Protein AF-A0AAW4XUA0-F1 (afdb_monomer_lite)

Sequence (145 aa):
MNRSNTAQTVVNAEIFARRVTARLSEAEADLDYDISERLRAARERALSRRKVVAVPAIARQPQQEAAAPSGKRNWWRAVVSAVPLSAMVAGLAFFNGVQADEGASEMAEYDATLLADELPPSAYTDPGFTQFLKIAAQKQPTDKR

Radius of gyration: 33.13 Å; chains: 1; bounding box: 58×64×96 Å

Foldseek 3Di:
DPPVVVVVVVVVVVVVVVVVVVVVVVVLVVDDPVVVVVVVVVVVVVVVVCPPPPPPPPPPDPPPPPDDDDDPVVVVVVVVVCVVVVVVVVVVVVVVVPPPDDDDPPPPVVVCCVVVVDDDVVVCVPPVVVVVVVVVVVVDDPPDD

pLDDT: mean 73.46, std 16.08, range [43.69, 96.44]

InterPro domains:
  IPR022064 Protein of unknown function DUF3619 [PF12279] (14-134)

Structure (mmCIF, N/CA/C/O backbone):
data_AF-A0AAW4XUA0-F1
#
_entry.id   AF-A0AAW4XUA0-F1
#
loop_
_atom_site.group_PDB
_atom_site.id
_atom_site.type_symbol
_atom_site.label_atom_id
_atom_site.label_alt_id
_atom_site.label_comp_id
_atom_site.label_asym_id
_atom_site.label_entity_id
_atom_site.label_seq_id
_atom_site.pdbx_PDB_ins_code
_atom_site.Cartn_x
_atom_site.Cartn_y
_atom_site.Cartn_z
_atom_site.occupancy
_atom_site.B_iso_or_equiv
_atom_site.auth_seq_id
_atom_site.auth_comp_id
_atom_site.auth_asym_id
_atom_site.auth_atom_id
_atom_site.pdbx_PDB_model_num
ATOM 1 N N . MET A 1 1 ? 32.470 1.902 -0.695 1.00 52.78 1 MET A N 1
ATOM 2 C CA . MET A 1 1 ? 31.956 1.775 0.689 1.00 52.78 1 MET A CA 1
ATOM 3 C C . MET A 1 1 ? 30.451 1.419 0.830 1.00 52.78 1 MET A C 1
ATOM 5 O O . MET A 1 1 ? 29.989 1.387 1.956 1.00 52.78 1 MET A O 1
ATOM 9 N N . ASN A 1 2 ? 29.671 1.060 -0.210 1.00 62.94 2 ASN A N 1
ATOM 10 C CA . ASN A 1 2 ? 28.194 0.919 -0.076 1.00 62.94 2 ASN A CA 1
ATOM 11 C C . ASN A 1 2 ? 27.623 -0.462 0.326 1.00 62.94 2 ASN A C 1
ATOM 13 O O . ASN A 1 2 ? 26.441 -0.552 0.638 1.00 62.94 2 ASN A O 1
ATOM 17 N N . ARG A 1 3 ? 28.407 -1.551 0.326 1.00 61.94 3 ARG A N 1
ATOM 18 C CA . ARG A 1 3 ? 27.858 -2.913 0.532 1.00 61.94 3 ARG A CA 1
ATOM 19 C C . ARG A 1 3 ? 27.434 -3.211 1.973 1.00 61.94 3 ARG A C 1
ATOM 21 O O . ARG A 1 3 ? 26.478 -3.950 2.176 1.00 61.94 3 ARG A O 1
ATOM 28 N N . SER A 1 4 ? 28.124 -2.640 2.957 1.00 70.50 4 SER A N 1
ATOM 29 C CA . SER A 1 4 ? 27.816 -2.832 4.379 1.00 70.50 4 SER A CA 1
ATOM 30 C C . SER A 1 4 ? 26.463 -2.228 4.756 1.00 70.50 4 SER A C 1
ATOM 32 O O . SER A 1 4 ? 25.710 -2.851 5.495 1.00 70.50 4 SER A O 1
ATOM 34 N N . ASN A 1 5 ? 26.111 -1.071 4.186 1.00 77.25 5 ASN A N 1
ATOM 35 C CA . ASN A 1 5 ? 24.836 -0.414 4.470 1.00 77.25 5 ASN A CA 1
ATOM 36 C C . ASN A 1 5 ? 23.648 -1.202 3.882 1.00 77.25 5 ASN A C 1
ATOM 38 O O . ASN A 1 5 ? 22.672 -1.455 4.576 1.00 77.25 5 ASN A O 1
ATOM 42 N N . THR A 1 6 ? 23.761 -1.694 2.641 1.00 78.44 6 THR A N 1
ATOM 43 C CA . THR A 1 6 ? 22.715 -2.532 2.021 1.00 78.44 6 THR A CA 1
ATOM 44 C C . THR A 1 6 ? 22.543 -3.881 2.723 1.00 78.44 6 T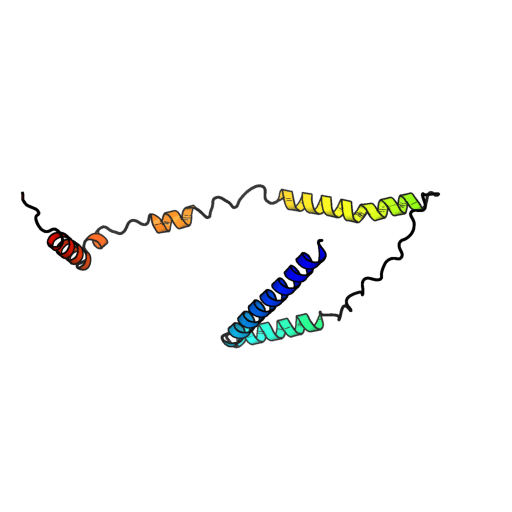HR A C 1
ATOM 46 O O . THR A 1 6 ? 21.424 -4.353 2.886 1.00 78.44 6 THR A O 1
ATOM 49 N N . ALA A 1 7 ? 23.632 -4.518 3.162 1.00 81.12 7 ALA A N 1
ATOM 50 C CA . ALA A 1 7 ? 23.528 -5.759 3.928 1.00 81.12 7 ALA A CA 1
ATOM 51 C C . ALA A 1 7 ? 22.810 -5.524 5.267 1.00 81.12 7 ALA A C 1
ATOM 53 O O . ALA A 1 7 ? 21.939 -6.305 5.650 1.00 81.12 7 ALA A O 1
ATOM 54 N N . GLN A 1 8 ? 23.119 -4.411 5.941 1.00 81.25 8 GLN A N 1
ATOM 55 C CA . GLN A 1 8 ? 22.486 -4.053 7.204 1.00 81.25 8 GLN A CA 1
ATOM 56 C C . GLN A 1 8 ? 20.992 -3.741 7.043 1.00 81.25 8 GLN A C 1
ATOM 58 O O . GLN A 1 8 ? 20.193 -4.173 7.873 1.00 81.25 8 GLN A O 1
ATOM 63 N N . THR A 1 9 ? 20.585 -3.044 5.976 1.00 87.94 9 THR A N 1
ATOM 64 C CA . THR A 1 9 ? 19.161 -2.765 5.729 1.00 87.94 9 THR A CA 1
ATOM 65 C C . THR A 1 9 ? 18.367 -4.036 5.444 1.00 87.94 9 THR A C 1
ATOM 67 O O . THR A 1 9 ? 17.262 -4.171 5.962 1.00 87.94 9 THR A O 1
ATOM 70 N N . VAL A 1 10 ? 18.931 -4.993 4.700 1.00 91.44 10 VAL A N 1
ATOM 71 C CA . VAL A 1 10 ? 18.284 -6.290 4.430 1.00 91.44 10 VAL A CA 1
ATOM 72 C C . VAL A 1 10 ? 18.115 -7.100 5.715 1.00 91.44 10 VAL A C 1
ATOM 74 O O . VAL A 1 10 ? 17.033 -7.625 5.964 1.00 91.44 10 VAL A O 1
ATOM 77 N N . VAL A 1 11 ? 19.141 -7.159 6.570 1.00 92.56 11 VAL A N 1
ATOM 78 C CA . VAL A 1 11 ? 19.053 -7.862 7.862 1.00 92.56 11 VAL A CA 1
ATOM 79 C C . VAL A 1 11 ? 18.023 -7.201 8.782 1.00 92.56 11 VAL A C 1
ATOM 81 O O . VAL A 1 11 ? 17.196 -7.890 9.375 1.00 92.56 11 VAL A O 1
ATOM 84 N N . ASN A 1 12 ? 18.019 -5.869 8.872 1.00 91.56 12 ASN A N 1
ATOM 85 C CA . ASN A 1 12 ? 17.045 -5.143 9.687 1.00 91.56 12 ASN A CA 1
ATOM 86 C C . ASN A 1 12 ? 15.606 -5.345 9.172 1.00 91.56 12 ASN A C 1
ATOM 88 O O . ASN A 1 12 ? 14.692 -5.545 9.973 1.00 91.56 12 ASN A O 1
ATOM 92 N N . ALA A 1 13 ? 15.407 -5.340 7.849 1.00 90.75 13 ALA A N 1
ATOM 93 C CA . ALA A 1 13 ? 14.112 -5.595 7.223 1.00 90.75 13 ALA A CA 1
ATOM 94 C C . ALA A 1 13 ? 13.620 -7.029 7.477 1.00 90.75 13 ALA A C 1
ATOM 96 O O . ALA A 1 13 ? 12.452 -7.221 7.804 1.00 90.75 13 ALA A O 1
ATOM 97 N N . GLU A 1 14 ? 14.507 -8.022 7.404 1.00 94.50 14 GLU A N 1
ATOM 98 C CA . GLU A 1 14 ? 14.197 -9.424 7.709 1.00 94.50 14 GLU A CA 1
ATOM 99 C C . GLU A 1 14 ? 13.764 -9.598 9.176 1.00 94.50 14 GLU A C 1
ATOM 101 O O . GLU A 1 14 ? 12.769 -10.265 9.467 1.00 94.50 14 GLU A O 1
ATOM 106 N N . ILE A 1 15 ? 14.465 -8.954 10.118 1.00 95.00 15 ILE A N 1
ATOM 107 C CA . ILE A 1 15 ? 14.100 -8.977 11.544 1.00 95.00 15 ILE A CA 1
ATOM 108 C C . ILE A 1 15 ? 12.725 -8.336 11.760 1.00 95.00 15 ILE A C 1
ATOM 110 O O . ILE A 1 15 ? 11.896 -8.880 12.495 1.00 95.00 15 ILE A O 1
ATOM 114 N N . PHE A 1 16 ? 12.466 -7.194 11.121 1.00 95.94 16 PHE A N 1
ATOM 115 C CA . PHE A 1 16 ? 11.172 -6.522 11.193 1.00 95.94 16 PHE A CA 1
ATOM 116 C C . PHE A 1 16 ? 10.049 -7.395 10.619 1.00 95.94 16 PHE A C 1
ATOM 118 O O . PHE A 1 16 ? 9.051 -7.628 11.300 1.00 95.94 16 PHE A O 1
ATOM 125 N N . ALA A 1 17 ? 10.242 -7.956 9.423 1.00 93.88 17 ALA A N 1
ATOM 126 C CA . ALA A 1 17 ? 9.274 -8.832 8.772 1.00 93.88 17 ALA A CA 1
ATOM 127 C C . ALA A 1 17 ? 8.927 -10.053 9.638 1.00 93.88 17 ALA A C 1
ATOM 129 O O . ALA A 1 17 ? 7.752 -10.399 9.782 1.00 93.88 17 ALA A O 1
ATOM 130 N N . ARG A 1 18 ? 9.923 -10.671 10.288 1.00 96.19 18 ARG A N 1
ATOM 131 C CA . ARG A 1 18 ? 9.696 -11.784 11.225 1.00 96.19 18 ARG A CA 1
ATOM 132 C C . ARG A 1 18 ? 8.884 -11.371 12.446 1.00 96.19 18 ARG A C 1
ATOM 134 O O . ARG A 1 18 ? 7.993 -12.114 12.842 1.00 96.19 18 ARG A O 1
ATOM 141 N N . ARG A 1 19 ? 9.152 -10.196 13.026 1.00 96.31 19 ARG A N 1
ATOM 142 C CA . ARG A 1 19 ? 8.377 -9.678 14.170 1.00 96.31 19 ARG A CA 1
ATOM 143 C C . ARG A 1 19 ? 6.924 -9.411 13.795 1.00 96.31 19 ARG A C 1
ATOM 145 O O . ARG A 1 19 ? 6.035 -9.810 14.538 1.00 96.31 19 ARG A O 1
ATOM 152 N N . VAL A 1 20 ? 6.690 -8.781 12.643 1.00 96.44 20 VAL A N 1
ATOM 153 C CA . VAL A 1 20 ? 5.336 -8.530 12.127 1.00 96.44 20 VAL A CA 1
ATOM 154 C C . VAL A 1 20 ? 4.607 -9.849 11.895 1.00 96.44 20 VAL A C 1
ATOM 156 O O . VAL A 1 20 ? 3.494 -10.022 12.378 1.00 96.44 20 VAL A O 1
ATOM 159 N N . THR A 1 21 ? 5.260 -10.810 11.237 1.00 94.12 21 THR A N 1
ATOM 160 C CA . THR A 1 21 ? 4.679 -12.137 10.985 1.00 94.12 21 THR A CA 1
ATOM 161 C C . THR A 1 21 ? 4.321 -12.841 12.291 1.00 94.12 21 THR A C 1
ATOM 163 O O . THR A 1 21 ? 3.213 -13.340 12.416 1.00 94.12 21 THR A O 1
ATOM 166 N N . ALA A 1 22 ? 5.214 -12.835 13.286 1.00 94.12 22 ALA A N 1
ATOM 167 C CA . ALA A 1 22 ? 4.951 -13.459 14.580 1.00 94.12 22 ALA A CA 1
ATOM 168 C C . ALA A 1 22 ? 3.733 -12.843 15.287 1.00 94.12 22 ALA A C 1
ATOM 170 O O . ALA A 1 22 ? 2.905 -13.580 15.811 1.00 94.12 22 ALA A O 1
ATOM 171 N N . ARG A 1 23 ? 3.590 -11.510 15.253 1.00 94.12 23 ARG A N 1
ATOM 172 C CA . ARG A 1 23 ? 2.432 -10.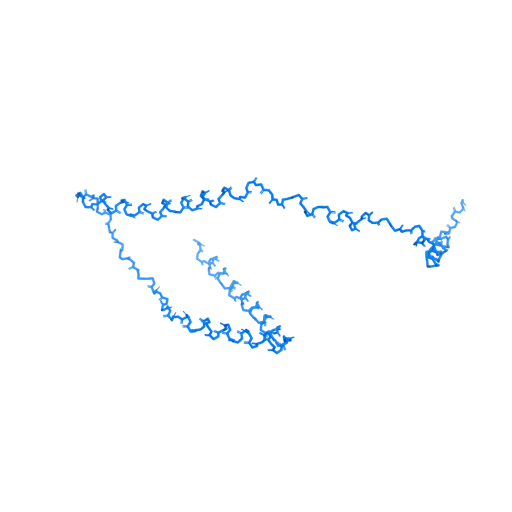816 15.836 1.00 94.12 23 ARG A CA 1
ATOM 173 C C . ARG A 1 23 ? 1.129 -11.104 15.099 1.00 94.12 23 ARG A C 1
ATOM 175 O O . ARG A 1 23 ? 0.112 -11.305 15.749 1.00 94.12 23 ARG A O 1
ATOM 182 N N . LEU A 1 24 ? 1.156 -11.155 13.768 1.00 92.31 24 LEU A N 1
ATOM 183 C CA . LEU A 1 24 ? -0.021 -11.541 12.985 1.00 92.31 24 LEU A CA 1
ATOM 184 C C . LEU A 1 24 ? -0.434 -12.990 13.271 1.00 92.31 24 LEU A C 1
ATOM 186 O O . LEU A 1 24 ? -1.619 -13.250 13.432 1.00 92.31 24 LEU A O 1
ATOM 190 N N . SER A 1 25 ? 0.527 -13.913 13.377 1.00 89.69 25 SER A N 1
ATOM 191 C CA . SER A 1 25 ? 0.250 -15.314 13.717 1.00 89.69 25 SER A CA 1
ATOM 192 C C . SER A 1 25 ? -0.304 -15.480 15.133 1.00 89.69 25 SER A C 1
ATOM 194 O O . SER A 1 25 ? -1.137 -16.347 15.363 1.00 89.69 25 SER A O 1
ATOM 196 N N . GLU A 1 26 ? 0.160 -14.669 16.086 1.00 90.75 26 GLU A N 1
ATOM 197 C CA . GLU A 1 26 ? -0.375 -14.646 17.452 1.00 90.75 26 GLU A CA 1
ATOM 198 C C . GLU A 1 26 ? -1.830 -14.147 17.460 1.00 90.75 26 GLU A C 1
ATOM 200 O O . GLU A 1 26 ? -2.684 -14.769 18.081 1.00 90.75 26 GLU A O 1
ATOM 205 N N . ALA A 1 27 ? -2.131 -13.088 16.701 1.00 88.06 27 ALA A N 1
ATOM 206 C CA . ALA A 1 27 ? -3.486 -12.551 16.567 1.00 88.06 27 ALA A CA 1
ATOM 207 C C . ALA A 1 27 ? -4.444 -13.474 15.784 1.00 88.06 27 ALA A C 1
ATOM 209 O O . ALA A 1 27 ? -5.649 -13.428 16.009 1.00 88.06 27 ALA A O 1
ATOM 210 N N . GLU A 1 28 ? -3.935 -14.335 14.892 1.00 88.88 28 GLU A N 1
ATOM 211 C CA . GLU A 1 28 ? -4.736 -15.354 14.185 1.00 88.88 28 GLU A CA 1
ATOM 212 C C . GLU A 1 28 ? -5.409 -16.332 15.169 1.00 88.88 28 GLU A C 1
ATOM 214 O O . GLU A 1 28 ? -6.479 -16.853 14.867 1.00 88.88 28 GLU A O 1
ATOM 219 N N . ALA A 1 29 ? -4.822 -16.557 16.352 1.00 83.75 29 ALA A N 1
ATOM 220 C CA . ALA A 1 29 ? -5.352 -17.483 17.354 1.00 83.75 29 ALA A CA 1
ATOM 221 C C . ALA A 1 29 ? -6.598 -16.968 18.103 1.00 83.75 29 ALA A C 1
ATOM 223 O O . ALA A 1 29 ? -7.300 -17.775 18.706 1.00 83.75 29 ALA A O 1
ATOM 224 N N . ASP A 1 30 ? -6.867 -15.660 18.067 1.00 90.81 30 ASP A N 1
ATOM 225 C CA . ASP A 1 30 ? -8.010 -15.012 18.739 1.00 90.81 30 ASP A CA 1
ATOM 226 C C . ASP A 1 30 ? -9.190 -14.753 17.779 1.00 90.81 30 ASP A C 1
ATOM 228 O O . ASP A 1 30 ? -10.179 -14.107 18.116 1.00 90.81 30 ASP A O 1
ATOM 232 N N . LEU A 1 31 ? -9.078 -15.227 16.536 1.00 90.31 31 LEU A N 1
ATOM 233 C CA . LEU A 1 31 ? -10.064 -14.986 15.492 1.00 90.31 31 LEU A CA 1
ATOM 234 C C . LEU A 1 31 ? -11.229 -15.978 15.582 1.00 90.31 31 LEU A C 1
ATOM 236 O O . LEU A 1 31 ? -11.035 -17.158 15.878 1.00 90.31 31 LEU A O 1
ATOM 240 N N . ASP A 1 32 ? -12.434 -15.511 15.252 1.00 93.44 32 ASP A N 1
ATOM 241 C CA . ASP A 1 32 ? -13.613 -16.375 15.176 1.00 93.44 32 ASP A CA 1
ATOM 242 C C . ASP A 1 32 ? -13.436 -17.464 14.098 1.00 93.44 32 ASP A C 1
ATOM 244 O O . ASP A 1 32 ? -12.692 -17.322 13.113 1.00 93.44 32 ASP A O 1
ATOM 248 N N . TYR A 1 33 ? -14.124 -18.583 14.301 1.00 91.69 33 TYR A N 1
ATOM 249 C CA . TYR A 1 33 ? -13.982 -19.797 13.511 1.00 91.69 33 TYR A CA 1
ATOM 250 C C . TYR A 1 33 ? -14.244 -19.549 12.018 1.00 91.69 33 TYR A C 1
ATOM 252 O O . TYR A 1 33 ? -13.497 -20.042 11.168 1.00 91.69 33 TYR A O 1
ATOM 260 N N . ASP A 1 34 ? -15.248 -18.737 11.681 1.00 93.50 34 ASP A N 1
ATOM 261 C CA . ASP A 1 34 ? -15.617 -18.437 10.296 1.00 93.50 34 ASP A CA 1
ATOM 262 C C . ASP A 1 34 ? -14.511 -17.676 9.537 1.00 93.50 34 ASP A C 1
ATOM 264 O O . ASP A 1 34 ? -14.223 -17.978 8.372 1.00 93.50 34 ASP A O 1
ATOM 268 N N . ILE A 1 35 ? -13.834 -16.728 10.191 1.00 92.31 35 ILE A N 1
ATOM 269 C CA . ILE A 1 35 ? -12.724 -15.978 9.603 1.00 92.31 35 ILE A CA 1
ATOM 270 C C . ILE A 1 35 ? -11.501 -16.880 9.446 1.00 92.31 35 ILE A C 1
ATOM 272 O O . ILE A 1 35 ? -10.837 -16.815 8.407 1.00 92.31 35 ILE A O 1
ATOM 276 N N . SER A 1 36 ? -11.233 -17.761 10.416 1.00 91.62 36 SER A N 1
ATOM 277 C CA . SER A 1 36 ? -10.126 -18.723 10.333 1.00 91.62 36 SER A CA 1
ATOM 278 C C . SER A 1 36 ? -10.264 -19.651 9.113 1.00 91.62 36 SER A C 1
ATOM 280 O O . SER A 1 36 ? -9.304 -19.847 8.361 1.00 91.62 36 SER A O 1
ATOM 282 N N . GLU A 1 37 ? -11.481 -20.124 8.821 1.00 93.75 37 GLU A N 1
ATOM 283 C CA . GLU A 1 37 ? -11.769 -20.968 7.656 1.00 93.75 37 GLU A CA 1
ATOM 284 C C . GLU A 1 37 ? -11.634 -20.197 6.337 1.00 93.75 37 GLU A C 1
ATOM 286 O O . GLU A 1 37 ? -11.043 -20.678 5.362 1.00 93.75 37 GLU A O 1
ATOM 291 N N . ARG A 1 38 ? -12.102 -18.943 6.295 1.00 91.94 38 ARG A N 1
ATOM 292 C CA . ARG A 1 38 ? -11.911 -18.077 5.119 1.00 91.94 38 ARG A CA 1
ATOM 293 C C . ARG A 1 38 ? -10.430 -17.807 4.861 1.00 91.94 38 ARG A C 1
ATOM 295 O O . ARG A 1 38 ? -10.004 -17.840 3.701 1.00 91.94 38 ARG A O 1
ATOM 302 N N . LEU A 1 39 ? -9.646 -17.581 5.915 1.00 92.38 39 LEU A N 1
ATOM 303 C CA . LEU A 1 39 ? -8.203 -17.376 5.832 1.00 92.38 39 LEU A CA 1
ATOM 304 C C . LEU A 1 39 ? -7.493 -18.642 5.341 1.00 92.38 39 LEU A C 1
ATOM 306 O O . LEU A 1 39 ? -6.660 -18.567 4.433 1.00 92.38 39 LEU A O 1
ATOM 310 N N . ARG A 1 40 ? -7.870 -19.815 5.864 1.00 89.06 40 ARG A N 1
ATOM 311 C CA . ARG A 1 40 ? -7.367 -21.115 5.409 1.00 89.06 40 ARG A CA 1
ATOM 312 C C . ARG A 1 40 ? -7.623 -21.318 3.918 1.00 89.06 40 ARG A C 1
ATOM 314 O O . ARG A 1 40 ? -6.684 -21.571 3.161 1.00 89.06 40 ARG A O 1
ATOM 321 N N . ALA A 1 41 ? -8.861 -21.117 3.474 1.00 94.06 41 ALA A N 1
ATOM 322 C CA . ALA A 1 41 ? -9.224 -21.252 2.069 1.00 94.06 41 ALA A CA 1
ATOM 323 C C . ALA A 1 41 ? -8.493 -20.224 1.181 1.00 94.06 41 ALA A C 1
ATOM 325 O O . ALA A 1 41 ? -8.146 -20.513 0.034 1.00 94.06 41 ALA A O 1
ATOM 326 N N . ALA A 1 42 ? -8.242 -19.007 1.672 1.00 91.00 42 ALA A N 1
ATOM 327 C CA . ALA A 1 42 ? -7.428 -18.018 0.966 1.00 91.00 42 ALA A CA 1
ATOM 328 C C . ALA A 1 42 ? -5.953 -18.453 0.856 1.00 91.00 42 ALA A C 1
ATOM 330 O O . ALA A 1 42 ? -5.370 -18.336 -0.225 1.00 91.00 42 ALA A O 1
ATOM 331 N N . ARG A 1 43 ? -5.365 -19.012 1.925 1.00 88.31 43 ARG A N 1
ATOM 332 C CA . ARG A 1 43 ? -3.992 -19.549 1.944 1.00 88.31 43 ARG A CA 1
ATOM 333 C C . ARG A 1 43 ? -3.840 -20.707 0.959 1.00 88.31 43 ARG A C 1
ATOM 335 O O . ARG A 1 43 ? -2.898 -20.699 0.171 1.00 88.31 43 ARG A O 1
ATOM 342 N N . GLU A 1 44 ? -4.780 -21.648 0.934 1.00 93.88 44 GLU A N 1
ATOM 343 C CA . GLU A 1 44 ? -4.783 -22.758 -0.029 1.00 93.88 44 GLU A CA 1
ATOM 344 C C . GLU A 1 44 ? -4.848 -22.251 -1.481 1.00 93.88 44 GLU A C 1
ATOM 346 O O . GLU A 1 44 ? -4.044 -22.670 -2.316 1.00 93.88 44 GLU A O 1
ATOM 351 N N . ARG A 1 45 ? -5.711 -21.264 -1.774 1.00 89.56 45 ARG A N 1
ATOM 352 C CA . ARG A 1 45 ? -5.784 -20.616 -3.100 1.00 89.56 45 ARG A CA 1
ATOM 353 C C . ARG A 1 45 ? -4.506 -19.858 -3.471 1.00 89.56 45 ARG A C 1
ATOM 355 O O . ARG A 1 45 ? -4.112 -19.838 -4.637 1.00 89.56 45 ARG A O 1
ATOM 362 N N . ALA A 1 46 ? -3.862 -19.200 -2.511 1.00 84.81 46 ALA A N 1
ATOM 363 C CA . ALA A 1 46 ? -2.602 -18.502 -2.744 1.00 84.81 46 ALA A CA 1
ATOM 364 C C . ALA A 1 46 ? -1.464 -19.496 -3.017 1.00 84.81 46 ALA A C 1
ATOM 366 O O . ALA A 1 46 ? -0.690 -19.297 -3.952 1.00 84.81 46 ALA A O 1
ATOM 367 N N . LEU A 1 47 ? -1.395 -20.595 -2.260 1.00 88.69 47 LEU A N 1
ATOM 368 C CA . LEU A 1 47 ? -0.409 -21.658 -2.451 1.00 88.69 47 LEU A CA 1
ATOM 369 C C . LEU A 1 47 ? -0.605 -22.392 -3.779 1.00 88.69 47 LEU A C 1
ATOM 371 O O . LEU A 1 47 ? 0.379 -22.656 -4.463 1.00 88.69 47 LEU A O 1
ATOM 375 N N . SER A 1 48 ? -1.846 -22.650 -4.195 1.00 86.31 48 SER A N 1
ATOM 376 C CA . SER A 1 48 ? -2.122 -23.265 -5.498 1.00 86.31 48 SER A CA 1
ATOM 377 C C . SER A 1 48 ? -1.737 -22.349 -6.667 1.00 86.31 48 SER A C 1
ATOM 379 O O . SER A 1 48 ? -1.327 -22.824 -7.724 1.00 86.31 48 SER A O 1
ATOM 381 N N . ARG A 1 49 ? -1.848 -21.024 -6.488 1.00 80.19 49 ARG A N 1
ATOM 382 C CA . ARG A 1 49 ? -1.402 -20.012 -7.464 1.00 80.19 49 ARG A CA 1
ATOM 383 C C . ARG A 1 49 ? 0.093 -19.732 -7.399 1.00 80.19 49 ARG A C 1
ATOM 385 O O . ARG A 1 49 ? 0.658 -19.240 -8.377 1.00 80.19 49 ARG A O 1
ATOM 392 N N . ARG A 1 50 ? 0.745 -20.054 -6.280 1.00 67.88 50 ARG A N 1
ATOM 393 C CA . ARG A 1 50 ? 2.195 -19.983 -6.113 1.00 67.88 50 ARG A CA 1
ATOM 394 C C . ARG A 1 50 ? 2.840 -21.099 -6.930 1.00 67.88 50 ARG A C 1
ATOM 396 O O . ARG A 1 50 ? 3.330 -22.096 -6.410 1.00 67.88 50 ARG A O 1
ATOM 403 N N . LYS A 1 51 ? 2.894 -20.887 -8.244 1.00 58.56 51 LYS A N 1
ATOM 404 C CA . LYS A 1 51 ? 3.875 -21.529 -9.113 1.00 58.56 51 LYS A CA 1
ATOM 405 C C . LYS A 1 51 ? 5.226 -21.237 -8.468 1.00 58.56 51 LYS A C 1
ATOM 407 O O . LYS A 1 51 ? 5.518 -20.072 -8.201 1.00 58.56 51 LYS A O 1
ATOM 412 N N . VAL A 1 52 ? 5.995 -22.269 -8.127 1.00 57.91 52 VAL A N 1
ATOM 413 C CA . VAL A 1 52 ? 7.364 -22.112 -7.624 1.00 57.91 52 VAL A CA 1
ATOM 414 C C . VAL A 1 52 ? 8.141 -21.416 -8.734 1.00 57.91 52 VAL A C 1
ATOM 416 O O . VAL A 1 52 ? 8.668 -22.048 -9.644 1.00 57.91 52 VAL A O 1
ATOM 419 N N . VAL A 1 53 ? 8.130 -20.086 -8.719 1.00 52.34 53 VAL A N 1
ATOM 420 C CA . VAL A 1 53 ? 9.048 -19.282 -9.500 1.00 52.34 53 VAL A CA 1
ATOM 421 C C . VAL A 1 53 ? 10.371 -19.549 -8.815 1.00 52.34 53 VAL A C 1
ATOM 423 O O . VAL A 1 53 ? 10.664 -18.977 -7.765 1.00 52.34 53 VAL A O 1
ATOM 426 N N . ALA A 1 54 ? 11.116 -20.516 -9.356 1.00 55.06 54 ALA A N 1
ATOM 427 C CA . ALA A 1 54 ? 12.545 -20.586 -9.143 1.00 55.06 54 ALA A CA 1
ATOM 428 C C . ALA A 1 54 ? 13.032 -19.154 -9.319 1.00 55.06 54 ALA A C 1
ATOM 430 O O . ALA A 1 54 ? 12.824 -18.571 -10.385 1.00 55.06 54 ALA A O 1
ATOM 431 N N . VAL A 1 55 ? 13.550 -18.561 -8.241 1.00 54.12 55 VAL A N 1
ATOM 432 C CA . VAL A 1 55 ? 14.212 -17.262 -8.306 1.00 54.12 55 VAL A CA 1
ATOM 433 C C . VAL A 1 55 ? 15.136 -17.378 -9.508 1.00 54.12 55 VAL A C 1
ATOM 435 O O . VAL A 1 55 ? 15.986 -18.275 -9.480 1.00 54.12 55 VAL A O 1
ATOM 438 N N . PRO A 1 56 ? 14.939 -16.610 -10.596 1.00 46.69 56 PRO A N 1
ATOM 439 C CA . PRO A 1 56 ? 15.899 -16.650 -11.669 1.00 46.69 56 PRO A CA 1
ATOM 440 C C . PRO A 1 56 ? 17.188 -16.209 -10.998 1.00 46.69 56 PRO A C 1
ATOM 442 O O . PRO A 1 56 ? 17.315 -15.059 -10.573 1.00 46.69 56 PRO A O 1
ATOM 445 N N . ALA A 1 57 ? 18.108 -17.159 -10.805 1.00 50.53 57 ALA A N 1
ATOM 446 C CA . ALA A 1 57 ? 19.491 -16.832 -10.557 1.00 50.53 57 ALA A CA 1
ATOM 447 C C . ALA A 1 57 ? 19.784 -15.766 -11.598 1.00 50.53 57 ALA A C 1
ATOM 449 O O . ALA A 1 57 ? 19.521 -16.007 -12.779 1.00 50.53 57 ALA A O 1
ATOM 450 N N . ILE A 1 58 ? 20.161 -14.566 -11.152 1.00 50.31 58 ILE A N 1
ATOM 451 C CA . ILE A 1 58 ? 20.530 -13.482 -12.048 1.00 50.31 58 ILE A CA 1
ATOM 452 C C . ILE A 1 58 ? 21.620 -14.087 -12.920 1.00 50.31 58 ILE A C 1
ATOM 454 O O . ILE A 1 58 ? 22.763 -14.239 -12.486 1.00 50.31 58 ILE A O 1
ATOM 458 N N . ALA A 1 59 ? 21.235 -14.545 -14.110 1.00 49.34 59 ALA A N 1
ATOM 459 C CA . ALA A 1 59 ? 22.158 -15.018 -15.100 1.00 49.34 59 ALA A CA 1
ATOM 460 C C . ALA A 1 59 ? 22.970 -13.769 -15.379 1.00 49.34 59 ALA A C 1
ATOM 462 O O . ALA A 1 59 ? 22.436 -12.789 -15.901 1.00 49.34 59 ALA A O 1
ATOM 463 N N . ARG A 1 60 ? 24.215 -13.762 -14.890 1.00 48.03 60 ARG A N 1
ATOM 464 C CA . ARG A 1 60 ? 25.212 -12.762 -15.246 1.00 48.03 60 ARG A CA 1
ATOM 465 C C . ARG A 1 60 ? 25.115 -12.627 -16.754 1.00 48.03 60 ARG A C 1
ATOM 467 O O . ARG A 1 60 ? 25.509 -13.541 -17.475 1.00 48.03 60 ARG A O 1
ATOM 474 N N . GLN A 1 61 ? 24.524 -11.529 -17.213 1.00 46.56 61 GLN A N 1
ATOM 475 C CA . GLN A 1 61 ? 24.622 -11.162 -18.608 1.00 46.56 61 GLN A CA 1
ATOM 476 C C . GLN A 1 61 ? 26.124 -11.073 -18.878 1.00 46.56 61 GLN A C 1
ATOM 478 O O . GLN A 1 61 ? 26.819 -10.380 -18.124 1.00 46.56 61 GLN A O 1
ATOM 483 N N . PRO A 1 62 ? 26.661 -11.811 -19.864 1.00 45.38 62 PRO A N 1
ATOM 484 C CA . PRO A 1 62 ? 28.009 -11.532 -20.301 1.00 45.38 62 PRO A CA 1
ATOM 485 C C . PRO A 1 62 ? 27.995 -10.069 -20.728 1.00 45.38 62 PRO A C 1
ATOM 487 O O . PRO A 1 62 ? 27.097 -9.635 -21.452 1.00 45.38 62 PRO A O 1
ATOM 490 N N . GLN A 1 63 ? 28.935 -9.311 -20.181 1.00 48.56 63 GLN A N 1
ATOM 491 C CA . GLN A 1 63 ? 29.224 -7.940 -20.552 1.00 48.56 63 GLN A CA 1
ATOM 492 C C . GLN A 1 63 ? 29.434 -7.925 -22.066 1.00 48.56 63 GLN A C 1
ATOM 494 O O . GLN A 1 63 ? 30.500 -8.279 -22.559 1.00 48.56 63 GLN A O 1
ATOM 499 N N . GLN A 1 64 ? 28.364 -7.639 -22.805 1.00 45.94 64 GLN A N 1
ATOM 500 C CA . GLN A 1 64 ? 28.406 -7.603 -24.250 1.00 45.94 64 GLN A CA 1
ATOM 501 C C . GLN A 1 64 ? 29.025 -6.260 -24.588 1.00 45.94 64 GLN A C 1
ATOM 503 O O . GLN A 1 64 ? 28.420 -5.205 -24.400 1.00 45.94 64 GLN A O 1
ATOM 508 N N . GLU A 1 65 ? 30.300 -6.339 -24.948 1.00 43.69 65 GLU A N 1
ATOM 509 C CA . GLU A 1 65 ? 31.118 -5.241 -25.421 1.00 43.69 65 GLU A CA 1
ATOM 510 C C . GLU A 1 65 ? 30.310 -4.362 -26.374 1.00 43.69 65 GLU A C 1
ATOM 512 O O . GLU A 1 65 ? 29.613 -4.843 -27.273 1.00 43.69 65 GLU A O 1
ATOM 517 N N . ALA A 1 66 ? 30.382 -3.056 -26.132 1.00 49.34 66 ALA A N 1
ATOM 518 C CA . ALA A 1 66 ? 29.774 -2.037 -26.959 1.00 49.34 66 ALA A CA 1
ATOM 519 C C . ALA A 1 66 ? 30.407 -2.059 -28.360 1.00 49.34 66 ALA A C 1
ATOM 521 O O . ALA A 1 66 ? 31.339 -1.315 -28.649 1.00 49.34 66 ALA A O 1
ATOM 522 N N . ALA A 1 67 ? 29.894 -2.910 -29.244 1.00 48.34 67 ALA A N 1
ATOM 523 C CA . ALA A 1 67 ? 30.144 -2.813 -30.670 1.00 48.34 67 ALA A CA 1
ATOM 524 C C . ALA A 1 67 ? 29.137 -1.821 -31.271 1.00 48.34 67 ALA A C 1
ATOM 526 O O . ALA A 1 67 ? 27.933 -2.080 -31.342 1.00 48.34 67 ALA A O 1
ATOM 527 N N . ALA A 1 68 ? 29.649 -0.657 -31.669 1.00 55.72 68 ALA A N 1
ATOM 528 C CA . ALA A 1 68 ? 28.918 0.367 -32.406 1.00 55.72 68 ALA A CA 1
ATOM 529 C C . ALA A 1 68 ? 28.367 -0.170 -33.754 1.00 55.72 68 ALA A C 1
ATOM 531 O O . ALA A 1 68 ? 28.854 -1.175 -34.276 1.00 55.72 68 ALA A O 1
ATOM 532 N N . PRO A 1 69 ? 27.316 0.459 -34.314 1.00 57.50 69 PRO A N 1
ATOM 533 C CA . PRO A 1 69 ? 26.276 -0.257 -35.042 1.00 57.50 69 PRO A CA 1
ATOM 534 C C . PRO A 1 69 ? 26.450 -0.227 -36.563 1.00 57.50 69 PRO A C 1
ATOM 536 O O . PRO A 1 69 ? 26.753 0.806 -37.153 1.00 57.50 69 PRO A O 1
ATOM 539 N N . SER A 1 70 ? 26.090 -1.326 -37.226 1.00 57.38 70 SER A N 1
ATOM 540 C CA . SER A 1 70 ? 25.781 -1.318 -38.655 1.00 57.38 70 SER A CA 1
ATOM 541 C C . SER A 1 70 ? 24.496 -2.104 -38.937 1.00 57.38 70 SER A C 1
ATOM 543 O O . SER A 1 70 ? 24.366 -3.297 -38.665 1.00 57.38 70 SER A O 1
ATOM 545 N N . GLY A 1 71 ? 23.497 -1.403 -39.479 1.00 58.94 71 GLY A N 1
ATOM 546 C CA . GLY A 1 71 ? 22.380 -2.027 -40.184 1.00 58.94 71 GLY A CA 1
ATOM 547 C C . GLY A 1 71 ? 20.979 -1.719 -39.655 1.00 58.94 71 GLY A C 1
ATOM 548 O O . GLY A 1 71 ? 20.693 -1.726 -38.458 1.00 58.94 71 GLY A O 1
ATOM 549 N N . LYS A 1 72 ? 20.064 -1.565 -40.618 1.00 62.69 72 LYS A N 1
ATOM 550 C CA . LYS A 1 72 ? 18.611 -1.307 -40.545 1.00 62.69 72 LYS A CA 1
ATOM 551 C C . LYS A 1 72 ? 17.795 -2.275 -39.658 1.00 62.69 72 LYS A C 1
ATOM 553 O O . LYS A 1 72 ? 16.583 -2.160 -39.560 1.00 62.69 72 LYS A O 1
ATOM 558 N N . ARG A 1 73 ? 18.434 -3.238 -39.000 1.00 63.97 73 ARG A N 1
ATOM 559 C CA . ARG A 1 73 ? 17.845 -4.140 -37.998 1.00 63.97 73 ARG A CA 1
ATOM 560 C C . ARG A 1 73 ? 17.953 -3.574 -36.576 1.00 63.97 73 ARG A C 1
ATOM 562 O O . ARG A 1 73 ? 17.193 -3.973 -35.701 1.00 63.97 73 ARG A O 1
ATOM 569 N N . ASN A 1 74 ? 18.874 -2.633 -36.349 1.00 65.94 74 ASN A N 1
ATOM 570 C CA . ASN A 1 74 ? 19.138 -2.077 -35.026 1.00 65.94 74 ASN A CA 1
ATOM 571 C C . ASN A 1 74 ? 18.168 -0.949 -34.631 1.00 65.94 74 ASN A C 1
ATOM 573 O O . ASN A 1 74 ? 17.847 -0.825 -33.456 1.00 65.94 74 ASN A O 1
ATOM 577 N N . TRP A 1 75 ? 17.631 -0.176 -35.588 1.00 77.44 75 TRP A N 1
ATOM 578 C CA . TRP A 1 75 ? 16.628 0.860 -35.277 1.00 77.44 75 TRP A CA 1
ATOM 579 C C . TRP A 1 75 ? 15.303 0.251 -34.798 1.00 77.44 75 TRP A C 1
ATOM 581 O O . TRP A 1 75 ? 14.729 0.742 -33.838 1.00 77.44 75 TRP A O 1
ATOM 591 N N . TRP A 1 76 ? 14.870 -0.878 -35.374 1.00 80.75 76 TRP A N 1
ATOM 592 C CA . TRP A 1 76 ? 13.712 -1.631 -34.875 1.00 80.75 76 TRP A CA 1
ATOM 593 C C . TRP A 1 76 ? 13.922 -2.129 -33.443 1.00 80.75 76 TRP A C 1
ATOM 595 O O . TRP A 1 76 ? 13.012 -2.047 -32.625 1.00 80.75 76 TRP A O 1
ATOM 605 N N . ARG A 1 77 ? 15.134 -2.597 -33.112 1.00 77.81 77 ARG A N 1
ATOM 606 C CA . ARG A 1 77 ? 15.485 -2.985 -31.736 1.00 77.81 77 ARG A CA 1
ATOM 607 C C . ARG A 1 77 ? 15.474 -1.787 -30.787 1.00 77.81 77 ARG A C 1
ATOM 609 O O . ARG A 1 77 ? 14.944 -1.913 -29.689 1.00 77.81 77 ARG A O 1
ATOM 616 N N . ALA A 1 78 ? 15.986 -0.637 -31.226 1.00 74.88 78 ALA A N 1
ATOM 617 C CA . ALA A 1 78 ? 15.949 0.603 -30.455 1.00 74.88 78 ALA A CA 1
ATOM 618 C C . ALA A 1 78 ? 14.503 1.064 -30.183 1.00 74.88 78 ALA A C 1
ATOM 620 O O . ALA A 1 78 ? 14.164 1.377 -29.043 1.00 74.88 78 ALA A O 1
ATOM 621 N N . VAL A 1 79 ? 13.623 1.007 -31.189 1.00 82.06 79 VAL A N 1
ATOM 622 C CA . VAL A 1 79 ? 12.194 1.336 -31.045 1.00 82.06 79 VAL A CA 1
ATOM 623 C C . VAL A 1 79 ? 11.503 0.377 -30.075 1.00 82.06 79 VAL A C 1
ATOM 625 O O . VAL A 1 79 ? 10.827 0.829 -29.157 1.00 82.06 79 VAL A O 1
ATOM 628 N N . VAL A 1 80 ? 11.724 -0.936 -30.206 1.00 85.25 80 VAL A N 1
ATOM 629 C CA . VAL A 1 80 ? 11.144 -1.934 -29.289 1.00 85.25 80 VAL A CA 1
ATOM 630 C C . VAL A 1 80 ? 11.648 -1.739 -27.853 1.00 85.25 80 VAL A C 1
ATOM 632 O O . VAL A 1 80 ? 10.865 -1.860 -26.915 1.00 85.25 80 VAL A O 1
ATOM 635 N N . SER A 1 81 ? 12.919 -1.365 -27.656 1.00 82.62 81 SER A N 1
ATOM 636 C CA . SER A 1 81 ? 13.453 -1.058 -26.318 1.00 82.62 81 SER A CA 1
ATOM 637 C C . SER A 1 81 ? 12.909 0.237 -25.704 1.00 82.62 81 SER A C 1
ATOM 639 O O . SER A 1 81 ? 12.919 0.375 -24.483 1.00 82.62 81 SER A O 1
ATOM 641 N N . ALA A 1 82 ? 12.396 1.166 -26.518 1.00 86.19 82 ALA A N 1
ATOM 642 C CA . ALA A 1 82 ? 11.794 2.413 -26.044 1.00 86.19 82 ALA A CA 1
ATOM 643 C C . ALA A 1 82 ? 10.329 2.245 -25.589 1.00 86.19 82 ALA A C 1
ATOM 645 O O . ALA A 1 82 ? 9.807 3.099 -24.867 1.00 86.19 82 ALA A O 1
ATOM 646 N N . VAL A 1 83 ? 9.673 1.139 -25.963 1.00 91.38 83 VAL A N 1
ATOM 647 C CA . VAL A 1 83 ? 8.286 0.814 -25.583 1.00 91.38 83 VAL A CA 1
ATOM 648 C C . VAL A 1 83 ? 8.064 0.809 -24.062 1.00 91.38 83 VAL A C 1
ATOM 650 O O . VAL A 1 83 ? 7.179 1.536 -23.613 1.00 91.38 83 VAL A O 1
ATOM 653 N N . PRO A 1 84 ? 8.834 0.069 -23.236 1.00 88.81 84 PRO A N 1
ATOM 654 C CA . PRO A 1 84 ? 8.602 0.039 -21.788 1.00 88.81 84 PRO A CA 1
ATOM 655 C C . PRO A 1 84 ? 8.818 1.402 -21.118 1.00 88.81 84 PRO A C 1
ATOM 657 O O . PRO A 1 84 ? 8.090 1.750 -20.192 1.00 88.81 84 PRO A O 1
ATOM 660 N N . LEU A 1 85 ? 9.773 2.200 -21.608 1.00 91.12 85 LEU A N 1
ATOM 661 C CA . LEU A 1 85 ? 10.052 3.538 -21.077 1.00 91.12 85 LEU A CA 1
ATOM 662 C C . LEU A 1 85 ? 8.900 4.505 -21.387 1.00 91.12 85 LEU A C 1
ATOM 664 O O . LEU A 1 85 ? 8.457 5.249 -20.516 1.00 91.12 85 LEU A O 1
ATOM 668 N N . SER A 1 86 ? 8.363 4.428 -22.606 1.00 92.12 86 SER A N 1
ATOM 669 C CA . SER A 1 86 ? 7.205 5.223 -23.029 1.00 92.12 86 SER A CA 1
ATOM 670 C C . SER A 1 86 ? 5.937 4.820 -22.269 1.00 92.12 86 SER A C 1
ATOM 672 O O . SER A 1 86 ? 5.193 5.685 -21.816 1.00 92.12 86 SER A O 1
ATOM 674 N N . ALA A 1 87 ? 5.719 3.516 -22.063 1.00 92.56 87 ALA A N 1
ATOM 675 C CA . ALA A 1 87 ? 4.600 2.997 -21.276 1.00 92.56 87 ALA A CA 1
ATOM 676 C C . ALA A 1 87 ? 4.665 3.444 -19.807 1.00 92.56 87 ALA A C 1
ATOM 678 O O . ALA A 1 87 ? 3.635 3.766 -19.223 1.00 92.56 87 ALA A O 1
ATOM 679 N N . MET A 1 88 ? 5.867 3.521 -19.225 1.00 91.12 88 MET A N 1
ATOM 680 C CA . MET A 1 88 ? 6.072 4.028 -17.867 1.00 91.12 88 MET A CA 1
ATOM 681 C C . MET A 1 88 ? 5.680 5.504 -17.749 1.00 91.12 88 MET A C 1
ATOM 683 O O . MET A 1 88 ? 4.929 5.867 -16.849 1.00 91.12 88 MET A O 1
ATOM 687 N N . VAL A 1 89 ? 6.149 6.351 -18.671 1.00 91.75 89 VAL A N 1
ATOM 688 C CA . VAL A 1 89 ? 5.813 7.786 -18.679 1.00 91.75 89 VAL A CA 1
ATOM 689 C C . VAL A 1 89 ? 4.314 7.994 -18.905 1.00 91.75 89 VAL A C 1
ATOM 691 O O . VAL A 1 89 ? 3.696 8.789 -18.201 1.00 91.75 89 VAL A O 1
ATOM 694 N N . ALA A 1 90 ? 3.713 7.243 -19.832 1.00 89.69 90 ALA A N 1
ATOM 695 C CA . ALA A 1 90 ? 2.277 7.291 -20.093 1.00 89.69 90 ALA A CA 1
ATOM 696 C C . ALA A 1 90 ? 1.450 6.839 -18.877 1.00 89.69 90 ALA A C 1
ATOM 698 O O . ALA A 1 90 ? 0.484 7.503 -18.515 1.00 89.69 90 ALA A O 1
ATOM 699 N N . GLY A 1 91 ? 1.851 5.750 -18.214 1.00 87.38 91 GLY A N 1
ATOM 700 C CA . GLY A 1 91 ? 1.210 5.276 -16.987 1.00 87.38 91 GLY A CA 1
ATOM 701 C C . GLY A 1 91 ? 1.318 6.290 -15.849 1.00 87.38 91 GLY A C 1
ATOM 702 O O . GLY A 1 91 ? 0.331 6.550 -15.166 1.00 87.38 91 GLY A O 1
ATOM 703 N N . LEU A 1 92 ? 2.485 6.921 -15.684 1.00 83.50 92 LEU A N 1
ATOM 704 C CA . LEU A 1 92 ? 2.694 7.951 -14.669 1.00 83.50 92 LEU A CA 1
ATOM 705 C C . LEU A 1 92 ? 1.817 9.184 -14.930 1.00 83.50 92 LEU A C 1
ATOM 707 O O . LEU A 1 92 ? 1.175 9.671 -14.007 1.00 83.50 92 LEU A O 1
ATOM 711 N N . ALA A 1 93 ? 1.741 9.653 -16.179 1.00 81.38 93 ALA A N 1
ATOM 712 C CA . ALA A 1 93 ? 0.896 10.783 -16.567 1.00 81.38 93 ALA A CA 1
ATOM 713 C C . ALA A 1 93 ? -0.604 10.480 -16.393 1.00 81.38 93 ALA A C 1
ATOM 715 O O . ALA A 1 93 ? -1.346 11.329 -15.906 1.00 81.38 93 ALA A O 1
ATOM 716 N N . PHE A 1 94 ? -1.037 9.261 -16.729 1.00 80.69 94 PHE A N 1
ATOM 717 C CA . PHE A 1 94 ? -2.422 8.814 -16.568 1.00 80.69 94 PHE A CA 1
ATOM 718 C C . PHE A 1 94 ? -2.858 8.788 -15.096 1.00 80.69 94 PHE A C 1
ATOM 720 O O . PHE A 1 94 ? -3.943 9.256 -14.766 1.00 80.69 94 PHE A O 1
ATOM 727 N N . PHE A 1 95 ? -1.998 8.296 -14.198 1.00 69.44 95 PHE A N 1
ATOM 728 C CA . PHE A 1 95 ? -2.283 8.280 -12.760 1.00 69.44 95 PHE A CA 1
ATOM 729 C C . PHE A 1 95 ? -2.168 9.658 -12.096 1.00 69.44 95 PHE A C 1
ATOM 731 O O . PHE A 1 95 ? -2.851 9.913 -11.105 1.00 69.44 95 PHE A O 1
ATOM 738 N N . ASN A 1 96 ? -1.325 10.553 -12.619 1.00 65.25 96 ASN A N 1
ATOM 739 C CA . ASN A 1 96 ? -1.143 11.889 -12.047 1.00 65.25 96 ASN A CA 1
ATOM 740 C C . ASN A 1 96 ? -2.384 12.783 -12.239 1.00 65.25 96 ASN A C 1
ATOM 742 O O . ASN A 1 96 ? -2.669 13.624 -11.396 1.00 65.25 96 ASN A O 1
ATOM 746 N N . GLY A 1 97 ? -3.166 12.559 -13.301 1.00 58.59 97 GLY A N 1
ATOM 747 C CA . GLY A 1 97 ? -4.355 13.364 -13.603 1.00 58.59 97 GLY A CA 1
ATOM 748 C C . GLY A 1 97 ? -5.561 13.159 -12.675 1.00 58.59 97 GLY A C 1
ATOM 749 O O . GLY A 1 97 ? -6.513 13.920 -12.780 1.00 58.59 97 GLY A O 1
ATOM 750 N N . VAL A 1 98 ? -5.547 12.158 -11.785 1.00 56.16 98 VAL A N 1
ATOM 751 C CA . VAL A 1 98 ? -6.719 11.771 -10.962 1.00 56.16 98 VAL A CA 1
ATOM 752 C C . VAL A 1 98 ? -6.576 12.173 -9.483 1.00 56.16 98 VAL A C 1
ATOM 754 O O . VAL A 1 98 ? -7.437 11.864 -8.675 1.00 56.16 98 VAL A O 1
ATOM 757 N N . GLN A 1 99 ? -5.516 12.891 -9.100 1.00 54.12 99 GLN A N 1
ATOM 758 C CA . GLN A 1 99 ? -5.317 13.351 -7.710 1.00 54.12 99 GLN A CA 1
ATOM 759 C C . GLN A 1 99 ? -5.284 14.878 -7.557 1.00 54.12 99 GLN A C 1
ATOM 761 O O . GLN A 1 99 ? -4.876 15.378 -6.512 1.00 54.12 99 GLN A O 1
ATOM 766 N N . ALA A 1 100 ? -5.676 15.630 -8.588 1.00 57.31 100 ALA A N 1
ATOM 767 C CA . ALA A 1 100 ? -5.582 17.087 -8.551 1.00 57.31 100 ALA A CA 1
ATOM 768 C C . ALA A 1 100 ? -6.717 17.782 -7.785 1.00 57.31 100 ALA A C 1
ATOM 770 O O . ALA A 1 100 ? -6.582 18.969 -7.528 1.00 57.31 100 ALA A O 1
ATOM 771 N N . ASP A 1 101 ? -7.773 17.083 -7.375 1.00 56.59 101 ASP A N 1
ATOM 772 C CA . ASP A 1 101 ? -8.839 17.670 -6.569 1.00 56.59 101 ASP A CA 1
ATOM 773 C C . ASP A 1 101 ? -9.444 16.607 -5.642 1.00 56.59 101 ASP A C 1
ATOM 775 O O . ASP A 1 101 ? -9.550 15.443 -6.016 1.00 56.59 101 ASP A O 1
ATOM 779 N N . GLU A 1 102 ? -9.847 17.046 -4.448 1.00 55.53 102 GLU A N 1
ATOM 780 C CA . GLU A 1 102 ? -10.667 16.327 -3.457 1.00 55.53 102 GLU A CA 1
ATOM 781 C C . GLU A 1 102 ? -9.923 15.354 -2.520 1.00 55.53 102 GLU A C 1
ATOM 783 O O . GLU A 1 102 ? -9.702 14.180 -2.801 1.00 55.53 102 GLU A O 1
ATOM 788 N N . GLY A 1 103 ? -9.592 15.837 -1.318 1.00 53.38 103 GLY A N 1
ATOM 789 C CA . GLY A 1 103 ? -9.290 14.932 -0.202 1.00 53.38 103 GLY A CA 1
ATOM 790 C C . GLY A 1 103 ? -8.678 15.571 1.041 1.00 53.38 103 GLY A C 1
ATOM 791 O O . GLY A 1 103 ? -8.662 14.948 2.098 1.00 53.38 103 GLY A O 1
ATOM 792 N N . ALA A 1 104 ? -8.186 16.810 0.957 1.00 51.44 104 ALA A N 1
ATOM 793 C CA . ALA A 1 104 ? -7.510 17.453 2.089 1.00 51.44 104 ALA A CA 1
ATOM 794 C C . ALA A 1 104 ? -8.416 18.335 2.973 1.00 51.44 104 ALA A C 1
ATOM 796 O O . ALA A 1 104 ? -7.917 18.914 3.934 1.00 51.44 104 ALA A O 1
ATOM 797 N N . SER A 1 105 ? -9.719 18.450 2.687 1.00 52.78 105 SER A N 1
ATOM 798 C CA . SER A 1 105 ? -10.621 19.360 3.418 1.00 52.78 105 SER A CA 1
ATOM 799 C C . SER A 1 105 ? -11.718 18.686 4.248 1.00 52.78 105 SER A C 1
ATOM 801 O O . SER A 1 105 ? -12.279 19.348 5.110 1.00 52.78 105 SER A O 1
ATOM 803 N N . GLU A 1 106 ? -11.999 17.390 4.081 1.00 53.03 106 GLU A N 1
ATOM 804 C CA . GLU A 1 106 ? -13.097 16.731 4.822 1.00 53.03 106 GLU A CA 1
ATOM 805 C C . GLU A 1 106 ? -12.696 16.175 6.201 1.00 53.03 106 GLU A C 1
ATOM 807 O O . GLU A 1 106 ? -13.559 15.840 7.007 1.00 53.03 106 GLU A O 1
ATOM 812 N N . MET A 1 107 ? -11.400 16.089 6.523 1.00 54.22 107 MET A N 1
ATOM 813 C CA . MET A 1 107 ? -10.939 15.489 7.792 1.00 54.22 107 MET A CA 1
ATOM 814 C C . MET A 1 107 ? -10.798 16.492 8.947 1.00 54.22 107 MET A C 1
ATOM 816 O O . MET A 1 107 ? -10.584 16.084 10.084 1.00 54.22 107 MET A O 1
ATOM 820 N N . ALA A 1 108 ? -10.907 17.795 8.679 1.00 57.97 108 ALA A N 1
ATOM 821 C CA . ALA A 1 108 ? -10.757 18.835 9.701 1.00 57.97 108 ALA A CA 1
ATOM 822 C C . ALA A 1 108 ? -12.080 19.192 10.402 1.00 57.97 108 ALA A C 1
ATOM 824 O O . ALA A 1 108 ? -12.068 19.735 11.504 1.00 57.97 108 ALA A O 1
ATOM 825 N N . GLU A 1 109 ? -13.221 18.884 9.786 1.00 57.09 109 GLU A N 1
ATOM 826 C CA . GLU A 1 109 ? -14.529 19.315 10.293 1.00 57.09 109 GLU A CA 1
ATOM 827 C C . GLU A 1 109 ? -15.079 18.362 11.374 1.00 57.09 109 GLU A C 1
ATOM 829 O O . GLU A 1 109 ? -15.734 18.796 12.325 1.00 57.09 109 GLU A O 1
ATOM 834 N N . TYR A 1 110 ? -14.717 17.074 11.317 1.00 58.16 110 TYR A N 1
ATOM 835 C CA . TYR A 1 110 ? -15.142 16.081 12.311 1.00 58.16 110 TYR A CA 1
ATOM 836 C C . TYR A 1 110 ? -14.458 16.255 13.678 1.00 58.16 110 TYR A C 1
ATOM 838 O O . TYR A 1 110 ? -15.118 16.118 14.707 1.00 58.16 110 TYR A O 1
ATOM 846 N N . ASP A 1 111 ? -13.166 16.598 13.709 1.00 67.19 111 ASP A N 1
ATOM 847 C CA . ASP A 1 111 ? -12.420 16.803 14.963 1.00 67.19 111 ASP A CA 1
ATOM 848 C C . ASP A 1 111 ? -12.847 18.108 15.656 1.00 67.19 111 ASP A C 1
ATOM 850 O O . ASP A 1 111 ? -13.043 18.144 16.867 1.00 67.19 111 ASP A O 1
ATOM 854 N N . ALA A 1 112 ? -13.131 19.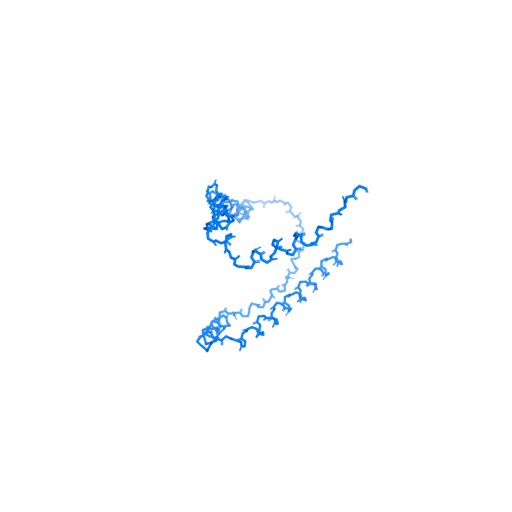160 14.881 1.00 63.16 112 ALA A N 1
ATOM 855 C CA . ALA A 1 112 ? -13.684 20.401 15.417 1.00 63.16 112 ALA A CA 1
ATOM 856 C C . ALA A 1 112 ? -15.081 20.200 16.025 1.00 63.16 112 ALA A C 1
ATOM 858 O O . ALA A 1 112 ? -15.377 20.794 17.054 1.00 63.16 112 ALA A O 1
ATOM 859 N N . THR A 1 113 ? -15.914 19.328 15.449 1.00 61.00 113 THR A N 1
ATOM 860 C CA . THR A 1 113 ? -17.239 19.018 16.011 1.00 61.00 113 THR A CA 1
ATOM 861 C C . THR A 1 113 ? -17.134 18.212 17.314 1.00 61.00 113 THR A C 1
ATOM 863 O O . THR A 1 113 ? -17.939 18.416 18.214 1.00 61.00 113 THR A O 1
ATOM 866 N N . LEU A 1 114 ? -16.113 17.353 17.466 1.00 59.03 114 LEU A N 1
ATOM 867 C CA . LEU A 1 114 ? -15.836 16.638 18.723 1.00 59.03 114 LEU A CA 1
ATOM 868 C C . LEU A 1 114 ? -15.191 17.528 19.798 1.00 59.03 114 LEU A C 1
ATOM 870 O O . LEU A 1 114 ? -15.463 17.337 20.981 1.00 59.03 114 LEU A O 1
ATOM 874 N N . LEU A 1 115 ? -14.345 18.491 19.414 1.00 62.09 115 LEU A N 1
ATOM 875 C CA . LEU A 1 115 ? -13.713 19.432 20.349 1.00 62.09 115 LEU A CA 1
ATOM 876 C C . LEU A 1 115 ? -14.590 20.645 20.704 1.00 62.09 115 LEU A C 1
ATOM 878 O O . LEU A 1 115 ? -14.329 21.283 21.724 1.00 62.09 115 LEU A O 1
ATOM 882 N N . ALA A 1 116 ? -15.590 20.980 19.885 1.00 59.53 116 ALA A N 1
ATOM 883 C CA . ALA A 1 116 ? -16.471 22.134 20.078 1.00 59.53 116 ALA A CA 1
ATOM 884 C C . ALA A 1 116 ? -17.894 21.770 20.529 1.00 59.53 116 ALA A C 1
ATOM 886 O O . ALA A 1 116 ? -18.720 22.678 20.632 1.00 59.53 116 ALA A O 1
ATOM 887 N N . ASP A 1 117 ? -18.195 20.492 20.796 1.00 63.81 117 ASP A N 1
ATOM 888 C CA . ASP A 1 117 ? -19.489 20.119 21.373 1.00 63.81 117 ASP A CA 1
ATOM 889 C C . ASP A 1 117 ? -19.629 20.777 22.755 1.00 63.81 117 ASP A C 1
ATOM 891 O O . ASP A 1 117 ? -18.890 20.492 23.704 1.00 63.81 117 ASP A O 1
ATOM 895 N N . GLU A 1 118 ? -20.531 21.752 22.833 1.00 64.75 118 GLU A N 1
ATOM 896 C CA . GLU A 1 118 ? -20.777 22.548 24.025 1.00 64.75 118 GLU A CA 1
ATOM 897 C C . GLU A 1 118 ? -21.425 21.642 25.074 1.00 64.75 118 GLU A C 1
ATOM 899 O O . GLU A 1 118 ? -22.557 21.181 24.909 1.00 64.75 118 GLU A O 1
ATOM 904 N N . LEU A 1 119 ? -20.720 21.378 26.180 1.00 61.38 119 LEU A N 1
ATOM 905 C CA . LEU A 1 119 ? -21.327 20.663 27.298 1.00 61.38 119 LEU A CA 1
ATOM 906 C C . LEU A 1 119 ? -22.581 21.437 27.744 1.00 61.38 119 LEU A C 1
ATOM 908 O O . LEU A 1 119 ? -22.475 22.628 28.059 1.00 61.38 119 LEU A O 1
ATOM 912 N N . PRO A 1 120 ? -23.759 20.786 27.830 1.00 63.62 120 PRO A N 1
ATOM 913 C CA . PRO A 1 120 ? -24.970 21.449 28.288 1.00 63.62 120 PRO A CA 1
ATOM 914 C C . PRO A 1 120 ? -24.712 22.068 29.670 1.00 63.62 120 PRO A C 1
ATOM 916 O O . PRO A 1 120 ? -24.024 21.453 30.488 1.00 63.62 120 PRO A O 1
ATOM 919 N N . PRO A 1 121 ? -25.265 23.253 29.991 1.00 62.03 121 PRO A N 1
ATOM 920 C CA . PRO A 1 121 ? -24.948 23.989 31.222 1.00 62.03 121 PRO A CA 1
ATOM 921 C C . PRO A 1 121 ? -25.192 23.184 32.513 1.00 62.03 121 PRO A C 1
ATOM 923 O O . PRO A 1 121 ? 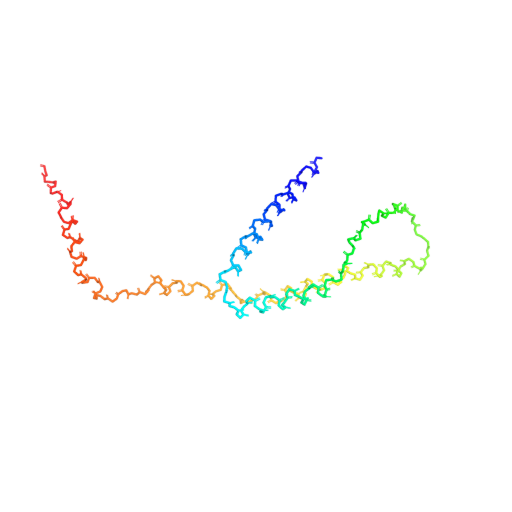-24.601 23.465 33.555 1.00 62.03 121 PRO A O 1
ATOM 926 N N . SER A 1 122 ? -26.003 22.124 32.447 1.00 61.47 122 SER A N 1
ATOM 927 C CA . SER A 1 122 ? -26.179 21.143 33.521 1.00 61.47 122 SER A CA 1
ATOM 928 C C . SER A 1 122 ? -24.896 20.394 33.906 1.00 61.47 122 SER A C 1
ATOM 930 O O . SER A 1 122 ? -24.775 19.979 35.055 1.00 61.47 122 SER A O 1
ATOM 932 N N . ALA A 1 123 ? -23.922 20.246 33.002 1.00 64.88 123 ALA A N 1
ATOM 933 C CA . ALA A 1 123 ? -22.643 19.591 33.279 1.00 64.88 123 ALA A CA 1
ATOM 934 C C . ALA A 1 123 ? -21.756 20.391 34.246 1.00 64.88 123 ALA A C 1
ATOM 936 O O . ALA A 1 123 ? -20.987 19.809 35.004 1.00 64.88 123 ALA A O 1
ATOM 937 N N . TYR A 1 124 ? -21.920 21.717 34.291 1.00 58.06 124 TYR A N 1
ATOM 938 C CA . TYR A 1 124 ? -21.260 22.576 35.281 1.00 58.06 124 TYR A CA 1
ATOM 939 C C . TYR A 1 124 ? -21.912 22.508 36.670 1.00 58.06 124 TYR A C 1
ATOM 941 O O . TYR A 1 124 ? -21.357 23.024 37.639 1.00 58.06 124 TYR A O 1
ATOM 949 N N . THR A 1 125 ? -23.082 21.871 36.782 1.00 70.12 125 THR A N 1
ATOM 950 C CA . THR A 1 125 ? -23.849 21.761 38.036 1.00 70.12 125 THR A CA 1
ATOM 951 C C . THR A 1 125 ? -23.724 20.372 38.672 1.00 70.12 125 THR A C 1
ATOM 953 O O . THR A 1 125 ? -24.502 20.005 39.551 1.00 70.12 125 THR A O 1
ATOM 956 N N . ASP A 1 126 ? -22.741 19.588 38.226 1.00 79.06 126 ASP A N 1
ATOM 957 C CA . ASP A 1 126 ? -22.376 18.315 38.833 1.00 79.06 126 ASP A CA 1
ATOM 958 C C . ASP A 1 126 ? -21.997 18.514 40.325 1.00 79.06 126 ASP A C 1
ATOM 960 O O . ASP A 1 126 ? -21.200 19.403 40.657 1.00 79.06 126 ASP A O 1
ATOM 964 N N . PRO A 1 127 ? -22.536 17.696 41.252 1.00 73.62 127 PRO A N 1
ATOM 965 C CA . PRO A 1 127 ? -22.124 17.697 42.655 1.00 73.62 127 PRO A CA 1
ATOM 966 C C . PRO A 1 127 ? -20.598 17.595 42.860 1.00 73.62 127 PRO A C 1
ATOM 968 O O . PRO A 1 127 ? -20.069 18.191 43.799 1.00 73.62 127 PRO A O 1
ATOM 971 N N . GLY A 1 128 ? -19.876 16.897 41.984 1.00 75.50 128 GLY A N 1
ATOM 972 C CA . GLY A 1 128 ? -18.418 16.767 41.963 1.00 75.50 128 GLY A CA 1
ATOM 973 C C . GLY A 1 128 ? -17.674 18.077 41.686 1.00 75.50 128 GLY A C 1
ATOM 974 O O . GLY A 1 128 ? -16.728 18.402 42.408 1.00 75.50 128 GLY A O 1
ATOM 975 N N . PHE A 1 129 ? -18.124 18.900 40.736 1.00 77.00 129 PHE A N 1
ATOM 976 C CA . PHE A 1 129 ? -17.542 20.224 40.480 1.00 77.00 129 PHE A CA 1
ATOM 977 C C . PHE A 1 129 ? -17.664 21.151 41.700 1.00 77.00 129 PHE A C 1
ATOM 979 O O . PHE A 1 129 ? -16.729 21.881 42.035 1.00 77.00 129 PHE A O 1
ATOM 986 N N . THR A 1 130 ? -18.763 21.061 42.459 1.00 77.94 130 THR A N 1
ATOM 987 C CA . THR A 1 130 ? -18.896 21.821 43.7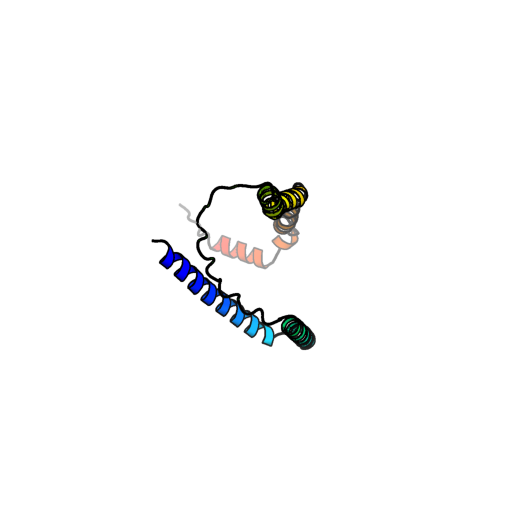17 1.00 77.94 130 THR A CA 1
ATOM 988 C C . THR A 1 130 ? -17.894 21.367 44.788 1.00 77.94 130 THR A C 1
ATOM 990 O O . THR A 1 130 ? -17.383 22.196 45.548 1.00 77.94 130 THR A O 1
ATOM 993 N N . GLN A 1 131 ? -17.541 20.075 44.822 1.00 77.88 131 GLN A N 1
ATOM 994 C CA . GLN A 1 131 ? -16.470 19.559 45.681 1.00 77.88 131 GLN A CA 1
ATOM 995 C C . GLN A 1 131 ? -15.098 20.065 45.223 1.00 77.88 131 GLN A C 1
ATOM 997 O O . GLN A 1 131 ? -14.303 20.479 46.067 1.00 77.88 131 GLN A O 1
ATOM 1002 N N . PHE A 1 132 ? -14.842 20.111 43.911 1.00 79.38 132 PHE A N 1
ATOM 1003 C CA . PHE A 1 132 ? -13.622 20.697 43.349 1.00 79.38 132 PHE A CA 1
ATOM 1004 C C . PHE A 1 132 ? -13.468 22.172 43.744 1.00 79.38 132 PHE A C 1
ATOM 1006 O O . PHE A 1 132 ? -12.412 22.554 44.248 1.00 79.38 132 PHE A O 1
ATOM 1013 N N . LEU A 1 133 ? -14.529 22.981 43.622 1.00 82.25 133 LEU A N 1
ATOM 1014 C CA . LEU A 1 133 ? -14.520 24.383 44.061 1.00 82.25 133 LEU A CA 1
ATOM 1015 C C . LEU A 1 133 ? -14.264 24.517 45.565 1.00 82.25 133 LEU A C 1
ATOM 1017 O O . LEU A 1 133 ? -13.520 25.398 45.990 1.00 82.25 133 LEU A O 1
ATOM 1021 N N . LYS A 1 134 ? -14.833 23.627 46.384 1.00 78.50 134 LYS A N 1
ATOM 1022 C CA . LYS A 1 134 ? -14.629 23.629 47.838 1.00 78.50 134 LYS A CA 1
ATOM 1023 C C . LYS A 1 134 ? -13.190 23.276 48.218 1.00 78.50 134 LYS A C 1
ATOM 1025 O O . LYS A 1 134 ? -12.620 23.924 49.091 1.00 78.50 134 LYS A O 1
ATOM 1030 N N . ILE A 1 135 ? -12.593 22.293 47.547 1.00 83.81 135 ILE A N 1
ATOM 1031 C CA . ILE A 1 135 ? -11.184 21.919 47.732 1.00 83.81 135 ILE A CA 1
ATOM 1032 C C . ILE A 1 135 ? -10.271 23.055 47.254 1.00 83.81 135 ILE A C 1
ATOM 1034 O O . ILE A 1 135 ? -9.318 23.398 47.948 1.00 83.81 135 ILE A O 1
ATOM 1038 N N . ALA A 1 136 ? -10.572 23.680 46.112 1.00 82.00 136 ALA A N 1
ATOM 1039 C CA . ALA A 1 136 ? -9.811 24.808 45.578 1.00 82.00 136 ALA A CA 1
ATOM 1040 C C . ALA A 1 136 ? -9.870 26.035 46.505 1.00 82.00 136 ALA A C 1
ATOM 1042 O O . ALA A 1 136 ? -8.832 26.625 46.800 1.00 82.00 136 ALA A O 1
ATOM 1043 N N . ALA A 1 137 ? -11.054 26.362 47.033 1.00 78.94 137 ALA A N 1
ATOM 1044 C CA . ALA A 1 137 ? -11.249 27.441 47.999 1.00 78.94 137 ALA A CA 1
ATOM 1045 C C . ALA A 1 137 ? -10.550 27.162 49.340 1.00 78.94 137 ALA A C 1
ATOM 1047 O O . ALA A 1 137 ? -10.024 28.081 49.960 1.00 78.94 137 ALA A O 1
ATOM 1048 N N . GLN A 1 138 ? -10.494 25.901 49.782 1.00 74.81 138 GLN A N 1
ATOM 1049 C CA . GLN A 1 138 ? -9.727 25.514 50.972 1.00 74.81 138 GLN A CA 1
ATOM 1050 C C . GLN A 1 138 ? -8.213 25.498 50.738 1.00 74.81 138 GLN A C 1
ATOM 1052 O O . GLN A 1 138 ? -7.448 25.766 51.662 1.00 74.81 138 GLN A O 1
ATOM 1057 N N . LYS A 1 139 ? -7.767 25.207 49.511 1.00 69.38 139 LYS A N 1
ATOM 1058 C CA . LYS A 1 139 ? -6.352 25.224 49.116 1.00 69.38 139 LYS A CA 1
ATOM 1059 C C . LYS A 1 139 ? -5.803 26.639 48.933 1.00 69.38 139 LYS A C 1
ATOM 1061 O O . LYS A 1 139 ? -4.605 26.792 48.720 1.00 69.38 139 LYS A O 1
ATOM 1066 N N . GLN A 1 140 ? -6.642 27.664 49.032 1.00 62.44 140 GLN A N 1
ATOM 1067 C CA . GLN A 1 140 ? -6.219 29.054 49.049 1.00 62.44 140 GLN A CA 1
ATOM 1068 C C . GLN A 1 140 ? -6.093 29.502 50.515 1.00 62.44 140 GLN A C 1
ATOM 1070 O O . GLN A 1 140 ? -7.048 30.048 51.071 1.00 62.44 140 GLN A O 1
ATOM 1075 N N . PRO A 1 141 ? -4.952 29.250 51.197 1.00 59.69 141 PRO A N 1
ATOM 1076 C CA . PRO A 1 141 ? -4.696 29.905 52.462 1.00 59.69 141 PRO A CA 1
ATOM 1077 C C . PRO A 1 141 ? -4.707 31.399 52.174 1.00 59.69 141 PRO A C 1
ATOM 1079 O O . PRO A 1 141 ? -4.000 31.895 51.298 1.00 59.69 141 PRO A O 1
ATOM 1082 N N . THR A 1 142 ? -5.582 32.097 52.882 1.00 60.88 142 THR A N 1
ATOM 1083 C CA . THR A 1 142 ? -5.593 33.546 52.978 1.00 60.88 142 THR A CA 1
ATOM 1084 C C . THR A 1 142 ? -4.217 34.011 53.439 1.00 60.88 142 THR A C 1
ATOM 1086 O O . THR A 1 142 ? -3.964 34.097 54.639 1.00 60.88 142 THR A O 1
ATOM 1089 N N . ASP A 1 143 ? -3.339 34.299 52.485 1.00 58.94 143 ASP A N 1
ATOM 1090 C CA . ASP A 1 143 ? -2.127 35.072 52.696 1.00 58.94 143 ASP A CA 1
ATOM 1091 C C . ASP A 1 143 ? -2.562 36.532 52.876 1.00 58.94 143 ASP A C 1
ATOM 1093 O O . ASP A 1 143 ? -2.693 37.320 51.936 1.00 58.94 143 ASP A O 1
ATOM 1097 N N . LYS A 1 144 ? -2.990 36.839 54.104 1.00 59.50 144 LYS A N 1
ATOM 1098 C CA . LYS A 1 144 ? -3.242 38.201 54.558 1.00 59.50 144 LYS A CA 1
ATOM 1099 C C . LYS A 1 144 ? -1.941 38.726 55.154 1.00 59.50 144 LYS A C 1
ATOM 1101 O O . LYS A 1 144 ? -1.609 38.298 56.249 1.00 59.50 144 LYS A O 1
ATOM 1106 N N . ARG A 1 145 ? -1.366 39.706 54.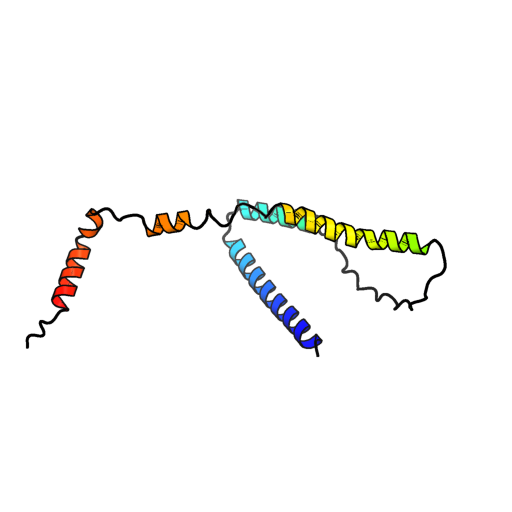447 1.00 46.22 145 ARG A N 1
ATOM 1107 C CA . ARG A 1 145 ? -0.546 40.840 54.920 1.00 46.22 145 ARG A CA 1
ATOM 1108 C C . ARG A 1 145 ? 0.607 40.567 55.883 1.00 46.22 145 ARG A C 1
ATOM 1110 O O . ARG A 1 145 ? 0.339 40.180 57.037 1.00 46.22 145 ARG A O 1
#

Organism: NCBI:txid160825

Secondary structure (DSSP, 8-state):
--HHHHHHHHHHHHHHHHHHHHHHHHHHTTS-HHHHHHHHHHHHHHHHH---------------------STTHHHHHHHHHHHHHHHHHHHHHHHTTSSSSSSSSSHHHHHHHHS----GGGGG-HHHHHHHHHHHHTS-----